Protein AF-A0A7X0DCF3-F1 (afdb_monomer_lite)

InterPro domains:
  IPR029117 Novel toxin 17 [PF15524] (76-162)

Sequence (162 aa):
MWMAINAGFAAYDGYKAFKKGGWKAAAIAVGVGLVGGAAFKGAKIAYRVYKARRAQRFSGKLNLQFFASVSKKSVLKGAMLPTKGKIRYVPPRNWTPSQPLPRKGGGHIDRFGNIWTKGPSRTKGEPFEWDVQLSKRGKQMLGHLSRDGSHLNVSLKGRITH

Foldseek 3Di:
DPVVVVVVVLVVVLVVQCVVPNPVSSVVSVLVVPPDPVSVVVVVVVVVVVVVVVVVVVVVVVVVVVQVPQDPVNLCVVVLFAPADPAGAAAAPPDDSSDHFDADPQFGQGNQGWGWHWADDPDPPARTWTWTFADPSRLVVCLVVDPNSGTFTATSNGDTDD

Radius of gyration: 32.17 Å; chains: 1; bounding box: 81×26×75 Å

pLDDT: mean 78.61, std 19.77, range [41.53, 98.31]

Organism: NCBI:txid576944

Structure (mmCIF, N/CA/C/O backbone):
data_AF-A0A7X0DCF3-F1
#
_entry.id   AF-A0A7X0DCF3-F1
#
loop_
_atom_site.group_PDB
_atom_site.id
_atom_site.type_symbol
_atom_site.label_atom_id
_atom_site.label_alt_id
_atom_site.label_comp_id
_atom_site.label_asym_id
_atom_site.label_entity_id
_atom_site.label_seq_id
_atom_site.pdbx_PDB_ins_code
_atom_site.Cartn_x
_atom_site.Cartn_y
_atom_site.Cartn_z
_atom_site.occupancy
_atom_site.B_iso_or_equiv
_atom_site.auth_seq_id
_atom_site.auth_comp_id
_atom_site.auth_asym_id
_atom_site.auth_atom_id
_atom_site.pdbx_PDB_model_num
ATOM 1 N N . MET A 1 1 ? 62.656 4.060 -55.613 1.00 45.00 1 MET A N 1
ATOM 2 C CA . MET A 1 1 ? 61.710 2.964 -55.920 1.00 45.00 1 MET A CA 1
ATOM 3 C C . MET A 1 1 ? 61.846 1.871 -54.850 1.00 45.00 1 MET A C 1
ATOM 5 O O . MET A 1 1 ? 62.584 0.924 -55.050 1.00 45.00 1 MET A O 1
ATOM 9 N N . TRP A 1 2 ? 61.221 2.045 -53.676 1.00 41.53 2 TRP A N 1
ATOM 10 C CA . TRP A 1 2 ? 61.193 1.039 -52.581 1.00 41.53 2 TRP A CA 1
ATOM 11 C C . TRP A 1 2 ? 59.923 1.174 -51.713 1.00 41.53 2 TRP A C 1
ATOM 13 O O . TRP A 1 2 ? 59.368 0.189 -51.246 1.00 41.53 2 TRP A O 1
ATOM 23 N N . MET A 1 3 ? 59.366 2.385 -51.592 1.00 44.88 3 MET A N 1
ATOM 24 C CA . MET A 1 3 ? 58.139 2.648 -50.816 1.00 44.88 3 MET A CA 1
ATOM 25 C C . MET A 1 3 ? 56.828 2.223 -51.508 1.00 44.88 3 MET A C 1
ATOM 27 O O . MET A 1 3 ? 55.823 2.014 -50.836 1.00 44.88 3 MET A O 1
ATOM 31 N N . ALA A 1 4 ? 56.819 2.066 -52.836 1.00 48.28 4 ALA A N 1
ATOM 32 C CA . ALA A 1 4 ? 55.604 1.730 -53.589 1.00 48.28 4 ALA A CA 1
ATOM 33 C C . ALA A 1 4 ? 55.245 0.231 -53.543 1.00 48.28 4 ALA A C 1
ATOM 35 O O . ALA A 1 4 ? 54.087 -0.132 -53.722 1.00 48.28 4 ALA A O 1
ATOM 36 N N . ILE A 1 5 ? 56.220 -0.639 -53.261 1.00 46.16 5 ILE A N 1
ATOM 37 C CA . ILE A 1 5 ? 56.034 -2.097 -53.299 1.00 46.16 5 ILE A CA 1
ATOM 38 C C . ILE A 1 5 ? 55.412 -2.614 -51.985 1.00 46.16 5 ILE A C 1
ATOM 40 O O . ILE A 1 5 ? 54.558 -3.496 -52.018 1.00 46.16 5 ILE A O 1
ATOM 44 N N . ASN A 1 6 ? 55.724 -2.000 -50.835 1.00 44.94 6 ASN A N 1
ATOM 45 C CA . ASN A 1 6 ? 55.169 -2.414 -49.534 1.00 44.94 6 ASN A CA 1
ATOM 46 C C . ASN A 1 6 ? 53.735 -1.918 -49.269 1.00 44.94 6 ASN A C 1
ATOM 48 O O . ASN A 1 6 ? 52.985 -2.567 -48.541 1.00 44.94 6 ASN A O 1
ATOM 52 N N . ALA A 1 7 ? 53.316 -0.804 -49.877 1.00 47.62 7 ALA A N 1
ATOM 53 C CA . ALA A 1 7 ? 51.958 -0.281 -49.703 1.00 47.62 7 ALA A CA 1
ATOM 54 C C . ALA A 1 7 ? 50.896 -1.119 -50.446 1.00 47.62 7 ALA A C 1
ATOM 56 O O . ALA A 1 7 ? 49.762 -1.243 -49.979 1.00 47.62 7 ALA A O 1
ATOM 57 N N . GLY A 1 8 ? 51.269 -1.737 -51.574 1.00 41.66 8 GLY A N 1
ATOM 58 C CA . GLY A 1 8 ? 50.361 -2.551 -52.388 1.00 41.66 8 GLY A CA 1
ATOM 59 C C . GLY A 1 8 ? 49.918 -3.851 -51.708 1.00 41.66 8 GLY A C 1
ATOM 60 O O . GLY A 1 8 ? 48.747 -4.220 -51.789 1.00 41.66 8 GLY A O 1
ATOM 61 N N . PHE A 1 9 ? 50.816 -4.516 -50.973 1.00 47.62 9 PHE A N 1
ATOM 62 C CA . PHE A 1 9 ? 50.502 -5.768 -50.272 1.00 47.62 9 PHE A CA 1
ATOM 63 C C . PHE A 1 9 ? 49.563 -5.563 -49.073 1.00 47.62 9 PHE A C 1
ATOM 65 O O . PHE A 1 9 ? 48.609 -6.321 -48.904 1.00 47.62 9 PHE A O 1
ATOM 72 N N . ALA A 1 10 ? 49.753 -4.492 -48.295 1.00 52.44 10 ALA A N 1
ATOM 73 C CA . ALA A 1 10 ? 48.909 -4.194 -47.135 1.00 52.44 10 ALA A CA 1
ATOM 74 C C . ALA A 1 10 ? 47.455 -3.853 -47.524 1.00 52.44 10 ALA A C 1
ATOM 76 O O . ALA A 1 10 ? 46.509 -4.243 -46.835 1.00 52.44 10 ALA A O 1
ATOM 77 N N . ALA A 1 11 ? 47.262 -3.167 -48.655 1.00 54.00 11 ALA A N 1
ATOM 78 C CA . ALA A 1 11 ? 45.932 -2.881 -49.190 1.00 54.00 11 ALA A CA 1
ATOM 79 C C . ALA A 1 11 ? 45.231 -4.151 -49.714 1.00 54.00 11 ALA A C 1
ATOM 81 O O . ALA A 1 11 ? 44.024 -4.327 -49.516 1.00 54.00 11 ALA A O 1
ATOM 82 N N . TYR A 1 12 ? 45.983 -5.062 -50.340 1.00 54.09 12 TYR A N 1
ATOM 83 C CA . TYR A 1 12 ? 45.447 -6.299 -50.909 1.00 54.09 12 TYR A CA 1
ATOM 84 C C . TYR A 1 12 ? 45.038 -7.326 -49.837 1.00 54.09 12 TYR A C 1
ATOM 86 O O . TYR A 1 12 ? 43.961 -7.926 -49.934 1.00 54.09 12 TYR A O 1
ATOM 94 N N . ASP A 1 13 ? 45.825 -7.467 -48.767 1.00 54.69 13 ASP A N 1
ATOM 95 C CA . ASP A 1 13 ? 45.473 -8.341 -47.640 1.00 54.69 13 ASP A CA 1
ATOM 96 C C . ASP A 1 13 ? 44.265 -7.814 -46.849 1.00 54.69 13 ASP A C 1
ATOM 98 O O . ASP A 1 13 ? 43.390 -8.594 -46.452 1.00 54.69 13 ASP A O 1
ATOM 102 N N . GLY A 1 14 ? 44.129 -6.489 -46.719 1.00 53.62 14 GLY A N 1
ATOM 103 C CA . GLY A 1 14 ? 42.925 -5.862 -46.164 1.00 53.62 14 GLY A CA 1
ATOM 104 C C . GLY A 1 14 ? 41.659 -6.177 -46.976 1.00 53.62 14 GLY A C 1
ATOM 105 O O . GLY A 1 14 ? 40.606 -6.478 -46.405 1.00 53.62 14 GLY A O 1
ATOM 106 N N . TYR A 1 15 ? 41.764 -6.187 -48.309 1.00 54.88 15 TYR A N 1
ATOM 107 C CA . TYR A 1 15 ? 40.654 -6.508 -49.211 1.00 54.88 15 TYR A CA 1
ATOM 108 C C . TYR A 1 15 ? 40.238 -7.990 -49.151 1.00 54.88 15 TYR A C 1
ATOM 110 O O . TYR A 1 15 ? 39.043 -8.303 -49.101 1.00 54.88 15 TYR A O 1
ATOM 118 N N . LYS A 1 16 ? 41.197 -8.926 -49.082 1.00 58.66 16 LYS A N 1
ATOM 119 C CA . LYS A 1 16 ? 40.889 -10.358 -48.892 1.00 58.66 16 LYS A CA 1
ATOM 120 C C . LYS A 1 16 ? 40.238 -10.641 -47.535 1.00 58.66 16 LYS A C 1
ATOM 122 O O . LYS A 1 16 ? 39.296 -11.435 -47.472 1.00 58.66 16 LYS A O 1
ATOM 127 N N . ALA A 1 17 ? 40.689 -9.984 -46.465 1.00 55.59 17 ALA A N 1
ATOM 128 C CA . ALA A 1 17 ? 40.093 -10.120 -45.134 1.00 55.59 17 ALA A CA 1
ATOM 129 C C . ALA A 1 17 ? 38.653 -9.569 -45.077 1.00 55.59 17 ALA A C 1
ATOM 131 O O . ALA A 1 17 ? 37.780 -10.176 -44.449 1.00 55.59 17 ALA A O 1
ATOM 132 N N . PHE A 1 18 ? 38.372 -8.474 -45.797 1.00 51.62 18 PHE A N 1
ATOM 133 C CA . PHE A 1 18 ? 37.027 -7.905 -45.936 1.00 51.62 18 PHE A CA 1
ATOM 134 C C . PHE A 1 18 ? 36.032 -8.893 -46.564 1.00 51.62 18 PHE A C 1
ATOM 136 O O . PHE A 1 18 ? 34.934 -9.068 -46.031 1.00 51.62 18 PHE A O 1
ATOM 143 N N . LYS A 1 19 ? 36.424 -9.595 -47.639 1.00 54.94 19 LYS A N 1
ATOM 144 C CA . LYS A 1 19 ? 35.551 -10.582 -48.301 1.00 54.94 19 LYS A CA 1
ATOM 145 C C . LYS A 1 19 ? 35.249 -11.824 -47.452 1.00 54.94 19 LYS A C 1
ATOM 147 O O . LYS A 1 19 ? 34.208 -12.434 -47.660 1.00 54.94 19 LYS A O 1
ATOM 152 N N . LYS A 1 20 ? 36.125 -12.206 -46.512 1.00 56.12 20 LYS A N 1
ATOM 153 C CA . LYS A 1 20 ? 35.940 -13.400 -45.659 1.00 56.12 20 LYS A CA 1
ATOM 154 C C . LYS A 1 20 ? 35.260 -13.125 -44.309 1.00 56.12 20 LYS A C 1
ATOM 156 O O . LYS A 1 20 ? 34.605 -14.024 -43.796 1.00 56.12 20 LYS A O 1
ATOM 161 N N . GLY A 1 21 ? 35.411 -11.931 -43.722 1.00 56.38 21 GLY A N 1
ATOM 162 C CA . GLY A 1 21 ? 34.957 -11.634 -42.347 1.00 56.38 21 GLY A CA 1
ATOM 163 C C . GLY A 1 21 ? 34.009 -10.437 -42.190 1.00 56.38 21 GLY A C 1
ATOM 164 O O . GLY A 1 21 ? 33.618 -10.107 -41.067 1.00 56.38 21 GLY A O 1
ATOM 165 N N . GLY A 1 22 ? 33.645 -9.768 -43.288 1.00 57.06 22 GLY A N 1
ATOM 166 C CA . GLY A 1 22 ? 32.799 -8.575 -43.275 1.00 57.06 22 GLY A CA 1
ATOM 167 C C . GLY A 1 22 ? 33.485 -7.330 -42.693 1.00 57.06 22 GLY A C 1
ATOM 168 O O . GLY A 1 22 ? 34.630 -7.356 -42.235 1.00 57.06 22 GLY A O 1
ATOM 169 N N . TRP A 1 23 ? 32.765 -6.203 -42.695 1.00 52.81 23 TRP A N 1
ATOM 170 C CA . TRP A 1 23 ? 33.301 -4.856 -42.423 1.00 52.81 23 TRP A CA 1
ATOM 171 C C . TRP A 1 23 ? 34.031 -4.684 -41.075 1.00 52.81 23 TRP A C 1
ATOM 173 O O . TRP A 1 23 ? 34.870 -3.797 -40.937 1.00 52.81 23 TRP A O 1
ATOM 183 N N . LYS A 1 24 ? 33.764 -5.546 -40.084 1.00 53.56 24 LYS A N 1
ATOM 184 C CA . LYS A 1 24 ? 34.427 -5.512 -38.769 1.00 53.56 24 LYS A CA 1
ATOM 185 C C . LYS A 1 24 ? 35.834 -6.116 -38.782 1.00 53.56 24 LYS A C 1
ATOM 187 O O . LYS A 1 24 ? 36.686 -5.631 -38.047 1.00 53.56 24 LYS A O 1
ATOM 192 N N . ALA A 1 25 ? 36.092 -7.131 -39.611 1.00 54.69 25 ALA A N 1
ATOM 193 C CA . ALA A 1 25 ? 37.417 -7.744 -39.734 1.00 54.69 25 ALA A CA 1
ATOM 194 C C . ALA A 1 25 ? 38.389 -6.830 -40.498 1.00 54.69 25 ALA A C 1
ATOM 196 O O . ALA A 1 25 ? 39.540 -6.670 -40.099 1.00 54.69 25 ALA A O 1
ATOM 197 N N . ALA A 1 26 ? 37.889 -6.146 -41.532 1.00 53.12 26 ALA A N 1
ATOM 198 C CA . ALA A 1 26 ? 38.657 -5.166 -42.299 1.00 53.12 26 ALA A CA 1
ATOM 199 C C . ALA A 1 26 ? 39.098 -3.962 -41.447 1.00 53.12 26 ALA A C 1
ATOM 201 O O . ALA A 1 26 ? 40.241 -3.525 -41.539 1.00 53.12 26 ALA A O 1
ATOM 202 N N . ALA A 1 27 ? 38.229 -3.472 -40.554 1.00 57.41 27 ALA A N 1
ATOM 203 C CA . ALA A 1 27 ? 38.564 -2.374 -39.647 1.00 57.41 27 ALA A CA 1
ATOM 204 C C . ALA A 1 27 ? 39.671 -2.742 -38.637 1.00 57.41 27 ALA A C 1
ATOM 206 O O . ALA A 1 27 ? 40.480 -1.893 -38.270 1.00 57.41 27 ALA A O 1
ATOM 207 N N . ILE A 1 28 ? 39.729 -4.006 -38.203 1.00 53.44 28 ILE A N 1
ATOM 208 C CA . ILE A 1 28 ? 40.768 -4.497 -37.287 1.00 53.44 28 ILE A CA 1
ATOM 209 C C . ILE A 1 28 ? 42.096 -4.677 -38.034 1.00 53.44 28 ILE A C 1
ATOM 211 O O . ILE A 1 28 ? 43.123 -4.240 -37.529 1.00 53.44 28 ILE A O 1
ATOM 215 N N . ALA A 1 29 ? 42.086 -5.234 -39.250 1.00 50.03 29 ALA A N 1
ATOM 216 C CA . ALA A 1 29 ? 43.299 -5.427 -40.051 1.00 50.03 29 ALA A CA 1
ATOM 217 C C . ALA A 1 29 ? 43.979 -4.097 -40.436 1.00 50.03 29 ALA A C 1
ATOM 219 O O . ALA A 1 29 ? 45.191 -3.959 -40.284 1.00 50.03 29 ALA A O 1
ATOM 220 N N . VAL A 1 30 ? 43.203 -3.080 -40.835 1.00 54.38 30 VAL A N 1
ATOM 221 C CA . VAL A 1 30 ? 43.728 -1.724 -41.097 1.00 54.38 30 VAL A CA 1
ATOM 222 C C . VAL A 1 30 ? 44.230 -1.061 -39.806 1.00 54.38 30 VAL A C 1
ATOM 224 O O . VAL A 1 30 ? 45.255 -0.383 -39.813 1.00 54.38 30 VAL A O 1
ATOM 227 N N . GLY A 1 31 ? 43.555 -1.299 -38.676 1.00 51.59 31 GLY A N 1
ATOM 228 C CA . GLY A 1 31 ? 43.988 -0.811 -37.364 1.00 51.59 31 GLY A CA 1
ATOM 229 C C . GLY A 1 31 ? 45.279 -1.455 -36.841 1.00 51.59 31 GLY A C 1
ATOM 230 O O . GLY A 1 31 ? 46.015 -0.806 -36.105 1.00 51.59 31 GLY A O 1
ATOM 231 N N . VAL A 1 32 ? 45.575 -2.701 -37.227 1.00 49.06 32 VAL A N 1
ATOM 232 C CA . VAL A 1 32 ? 46.812 -3.415 -36.855 1.00 49.06 32 VAL A CA 1
ATOM 233 C C . VAL A 1 32 ? 48.001 -2.988 -37.730 1.00 49.06 32 VAL A C 1
ATOM 235 O O . VAL A 1 32 ? 49.125 -2.985 -37.242 1.00 49.06 32 VAL A O 1
ATOM 238 N N . GLY A 1 33 ? 47.776 -2.551 -38.976 1.00 49.56 33 GLY A N 1
ATOM 239 C CA . GLY A 1 33 ? 48.832 -2.032 -39.863 1.00 49.56 33 GLY A CA 1
ATOM 240 C C . GLY A 1 33 ? 49.323 -0.612 -39.537 1.00 49.56 33 GLY A C 1
ATOM 241 O O . GLY A 1 33 ? 50.400 -0.216 -39.975 1.00 49.56 33 GLY A O 1
ATOM 242 N N . LEU A 1 34 ? 48.573 0.154 -38.739 1.00 50.41 34 LEU A N 1
ATOM 243 C CA . LEU A 1 34 ? 48.953 1.485 -38.251 1.00 50.41 34 LEU A CA 1
ATOM 244 C C . LEU A 1 34 ? 49.393 1.403 -36.782 1.00 50.41 34 LEU A C 1
ATOM 246 O O . LEU A 1 34 ? 48.711 1.895 -35.880 1.00 50.41 34 LEU A O 1
ATOM 250 N N . VAL A 1 35 ? 50.546 0.784 -36.516 1.00 52.53 35 VAL A N 1
ATOM 251 C CA . VAL A 1 35 ? 51.138 0.764 -35.165 1.00 52.53 35 VAL A CA 1
ATOM 252 C C . VAL A 1 35 ? 51.816 2.107 -34.877 1.00 52.53 35 VAL A C 1
ATOM 254 O O . VAL A 1 35 ? 53.033 2.235 -34.833 1.00 52.53 35 VAL A O 1
ATOM 257 N N . GLY A 1 36 ? 50.998 3.140 -34.683 1.00 45.25 36 GLY A N 1
ATOM 258 C CA . GLY A 1 36 ? 51.384 4.404 -34.063 1.00 45.25 36 GLY A CA 1
ATOM 259 C C . GLY A 1 36 ? 50.615 4.577 -32.755 1.00 45.25 36 GLY A C 1
ATOM 260 O O . GLY A 1 36 ? 49.389 4.458 -32.732 1.00 45.25 36 GLY A O 1
ATOM 261 N N . GLY A 1 37 ? 51.308 4.871 -31.649 1.00 48.06 37 GLY A N 1
ATOM 262 C CA . GLY A 1 37 ? 50.740 4.870 -30.288 1.00 48.06 37 GLY A CA 1
ATOM 263 C C . GLY A 1 37 ? 49.497 5.753 -30.069 1.00 48.06 37 GLY A C 1
ATOM 264 O O . GLY A 1 37 ? 48.730 5.514 -29.134 1.00 48.06 37 GLY A O 1
ATOM 265 N N . ALA A 1 38 ? 49.248 6.737 -30.938 1.00 52.19 38 ALA A N 1
ATOM 266 C CA . ALA A 1 38 ? 48.042 7.563 -30.919 1.00 52.19 38 ALA A CA 1
ATOM 267 C C . ALA A 1 38 ? 46.794 6.830 -31.458 1.00 52.19 38 ALA A C 1
ATOM 269 O O . ALA A 1 38 ? 45.716 6.942 -30.869 1.00 52.19 38 ALA A O 1
ATOM 270 N N . ALA A 1 39 ? 46.934 6.020 -32.515 1.00 56.97 39 ALA A N 1
ATOM 271 C CA . ALA A 1 39 ? 45.824 5.287 -33.131 1.00 56.97 39 ALA A CA 1
ATOM 272 C C . ALA A 1 39 ? 45.273 4.195 -32.196 1.00 56.97 39 ALA A C 1
ATOM 274 O O . ALA A 1 39 ? 44.060 4.073 -32.011 1.00 56.97 39 ALA A O 1
ATOM 275 N N . PHE A 1 40 ? 46.161 3.472 -31.503 1.00 55.47 40 PHE A N 1
ATOM 276 C CA . PHE A 1 40 ? 45.779 2.461 -30.509 1.00 55.47 40 PHE A CA 1
ATOM 277 C C . PHE A 1 40 ? 45.045 3.067 -29.297 1.00 55.47 40 PHE A C 1
ATOM 279 O O . PHE A 1 40 ? 44.041 2.520 -28.826 1.00 55.47 40 PHE A O 1
ATOM 286 N N . LYS A 1 41 ? 45.490 4.239 -28.812 1.00 58.12 41 LYS A N 1
ATOM 287 C CA . LYS A 1 41 ? 44.796 4.979 -27.740 1.00 58.12 41 LYS A CA 1
ATOM 288 C C . LYS A 1 41 ? 43.402 5.428 -28.189 1.00 58.12 41 LYS A C 1
ATOM 290 O O . LYS A 1 41 ? 42.438 5.223 -27.448 1.00 58.12 41 LYS A O 1
ATOM 295 N N . GLY A 1 42 ? 43.280 5.954 -29.410 1.00 59.00 42 GLY A N 1
ATOM 296 C CA . GLY A 1 42 ? 41.999 6.349 -30.003 1.00 59.00 42 GLY A CA 1
ATOM 297 C C . GLY A 1 42 ? 41.009 5.185 -30.110 1.00 59.00 42 GLY A C 1
ATOM 298 O O . GLY A 1 42 ? 39.867 5.297 -29.660 1.00 59.00 42 GLY A O 1
ATOM 299 N N . ALA A 1 43 ? 41.463 4.026 -30.596 1.00 65.56 43 ALA A N 1
ATOM 300 C CA . ALA A 1 43 ? 40.639 2.822 -30.709 1.00 65.56 43 ALA A CA 1
ATOM 301 C C . ALA A 1 43 ? 40.144 2.312 -29.342 1.00 65.56 43 ALA A C 1
ATOM 303 O O . ALA A 1 43 ? 38.968 1.969 -29.188 1.00 65.56 43 ALA A O 1
ATOM 304 N N . LYS A 1 44 ? 41.004 2.319 -28.313 1.00 62.31 44 LYS A N 1
ATOM 305 C CA . LYS A 1 44 ? 40.626 1.905 -26.951 1.00 62.31 44 LYS A CA 1
ATOM 306 C C . LYS A 1 44 ? 39.571 2.834 -26.345 1.00 62.31 44 LYS A C 1
ATOM 308 O O . LYS A 1 44 ? 38.638 2.357 -25.696 1.00 62.31 44 LYS A O 1
ATOM 313 N N . ILE A 1 45 ? 39.687 4.143 -26.572 1.00 66.56 45 ILE A N 1
ATOM 314 C CA . ILE A 1 45 ? 38.698 5.132 -26.120 1.00 66.56 45 ILE A CA 1
ATOM 315 C C . ILE A 1 45 ? 37.370 4.920 -26.853 1.00 66.56 45 ILE A C 1
ATOM 317 O O . ILE A 1 45 ? 36.334 4.777 -26.202 1.00 66.56 45 ILE A O 1
ATOM 321 N N . ALA A 1 46 ? 37.397 4.800 -28.182 1.00 70.25 46 ALA A N 1
ATOM 322 C CA . ALA A 1 46 ? 36.202 4.561 -28.988 1.00 70.25 46 ALA A CA 1
ATOM 323 C C . ALA A 1 46 ? 35.478 3.268 -28.578 1.00 70.25 46 ALA A C 1
ATOM 325 O O . ALA A 1 46 ? 34.255 3.259 -28.425 1.00 70.25 46 ALA A O 1
ATOM 326 N N . TYR A 1 47 ? 36.220 2.192 -28.305 1.00 73.12 47 TYR A N 1
ATOM 327 C CA . TYR A 1 47 ? 35.653 0.929 -27.835 1.00 73.12 47 TYR A CA 1
ATOM 328 C C . TYR A 1 47 ? 35.013 1.045 -26.444 1.00 73.12 47 TYR A C 1
ATOM 330 O O . TYR A 1 47 ? 33.916 0.523 -26.223 1.00 73.12 47 TYR A O 1
ATOM 338 N N . ARG A 1 48 ? 35.643 1.770 -25.506 1.00 72.75 48 ARG A N 1
ATOM 339 C CA . ARG A 1 48 ? 35.060 2.039 -24.177 1.00 72.75 48 ARG A CA 1
ATOM 340 C C . ARG A 1 48 ? 33.778 2.863 -24.288 1.00 72.75 48 ARG A C 1
ATOM 342 O O . ARG A 1 48 ? 32.789 2.511 -23.651 1.00 72.75 48 ARG A O 1
ATOM 349 N N . VAL A 1 49 ? 33.764 3.890 -25.139 1.00 77.44 49 VAL A N 1
ATOM 350 C CA . VAL A 1 49 ? 32.573 4.709 -25.416 1.00 77.44 49 VAL A CA 1
ATOM 351 C C . VAL A 1 49 ? 31.468 3.875 -26.067 1.00 77.44 49 VAL A C 1
ATOM 353 O O . VAL A 1 49 ? 30.313 3.966 -25.660 1.00 77.44 49 VAL A O 1
ATOM 356 N N . TYR A 1 50 ? 31.799 3.013 -27.029 1.00 75.81 50 TYR A N 1
ATOM 357 C CA . TYR A 1 50 ? 30.843 2.092 -27.646 1.00 75.81 50 TYR A CA 1
ATOM 358 C C . TYR A 1 50 ? 30.233 1.127 -26.620 1.00 75.81 50 TYR A C 1
ATOM 360 O O . TYR A 1 50 ? 29.009 0.999 -26.547 1.00 75.81 50 TYR A O 1
ATOM 368 N N . LYS A 1 51 ? 31.065 0.483 -25.789 1.00 76.75 51 LYS A N 1
ATOM 369 C CA . LYS A 1 51 ? 30.602 -0.438 -24.742 1.00 76.75 51 LYS A CA 1
ATOM 370 C C . LYS A 1 51 ? 29.723 0.290 -23.716 1.00 76.75 51 LYS A C 1
ATOM 372 O O . LYS A 1 51 ? 28.664 -0.226 -23.367 1.00 76.75 51 LYS A O 1
ATOM 377 N N . ALA A 1 52 ? 30.105 1.502 -23.308 1.00 73.75 52 ALA A N 1
ATOM 378 C CA . ALA A 1 52 ? 29.319 2.340 -22.402 1.00 73.75 52 ALA A CA 1
ATOM 379 C C . ALA A 1 52 ? 27.965 2.749 -23.010 1.00 73.75 52 ALA A C 1
ATOM 381 O O . ALA A 1 52 ? 26.929 2.561 -22.378 1.00 73.75 52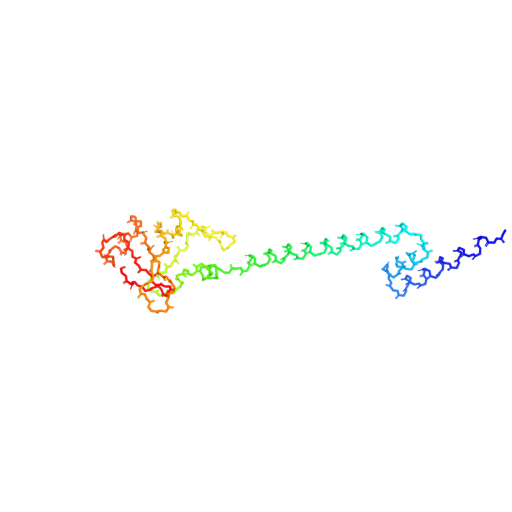 ALA A O 1
ATOM 382 N N . ARG A 1 53 ? 27.936 3.216 -24.265 1.00 72.50 53 ARG A N 1
ATOM 383 C CA . ARG A 1 53 ? 26.689 3.579 -24.968 1.00 72.50 53 ARG A CA 1
ATOM 384 C C . ARG A 1 53 ? 25.769 2.378 -25.184 1.00 72.50 53 ARG A C 1
ATOM 386 O O . ARG A 1 53 ? 24.552 2.504 -25.059 1.00 72.50 53 ARG A O 1
ATOM 393 N N . ARG A 1 54 ? 26.326 1.199 -25.483 1.00 73.25 54 ARG A N 1
ATOM 394 C CA . ARG A 1 54 ? 25.559 -0.051 -25.595 1.00 73.25 54 ARG A CA 1
ATOM 395 C C . ARG A 1 54 ? 24.953 -0.456 -24.249 1.00 73.25 54 ARG A C 1
ATOM 397 O O . ARG A 1 54 ? 23.783 -0.824 -24.218 1.00 73.25 54 ARG A O 1
ATOM 404 N N . ALA A 1 55 ? 25.714 -0.345 -23.160 1.00 66.19 55 ALA A N 1
ATOM 405 C CA . ALA A 1 55 ? 25.213 -0.594 -21.811 1.00 66.19 55 ALA A CA 1
ATOM 406 C C . ALA A 1 55 ? 24.096 0.393 -21.431 1.00 66.19 55 ALA A C 1
ATOM 408 O O . ALA A 1 55 ? 23.034 -0.040 -21.005 1.00 66.19 55 ALA A O 1
ATOM 409 N N . GLN A 1 56 ? 24.268 1.694 -21.689 1.00 61.75 56 GLN A N 1
ATOM 410 C CA . GLN A 1 56 ? 23.238 2.712 -21.430 1.00 61.75 56 GLN A CA 1
ATOM 411 C C . GLN A 1 56 ? 21.936 2.455 -22.205 1.00 61.75 56 GLN A C 1
ATOM 413 O O . GLN A 1 56 ? 20.850 2.541 -21.632 1.00 61.75 56 GLN A O 1
ATOM 418 N N . ARG A 1 57 ? 22.024 2.080 -23.490 1.00 61.41 57 ARG A N 1
ATOM 419 C CA . ARG A 1 57 ? 20.848 1.709 -24.299 1.00 61.41 57 ARG A CA 1
ATOM 420 C C . ARG A 1 57 ? 20.136 0.466 -23.764 1.00 61.41 57 ARG A C 1
ATOM 422 O O . ARG A 1 57 ? 18.912 0.395 -23.830 1.00 61.41 57 ARG A O 1
ATOM 429 N N . PHE A 1 58 ? 20.883 -0.495 -23.224 1.00 59.22 58 PHE A N 1
ATOM 430 C CA . PHE A 1 58 ? 20.316 -1.689 -22.602 1.00 59.22 58 PHE A CA 1
ATOM 431 C C . PHE A 1 58 ? 19.664 -1.369 -21.247 1.00 59.22 58 PHE A C 1
ATOM 433 O O . PHE A 1 58 ? 18.541 -1.801 -21.011 1.00 59.22 58 PHE A O 1
ATOM 440 N N . SER A 1 59 ? 20.286 -0.526 -20.414 1.00 58.38 59 SER A N 1
ATOM 441 C CA . SER A 1 59 ? 19.720 -0.058 -19.139 1.00 58.38 59 SER A CA 1
ATOM 442 C C . SER A 1 59 ? 18.438 0.759 -19.317 1.00 58.38 59 SER A C 1
ATOM 444 O O . SER A 1 59 ? 17.490 0.579 -18.557 1.00 58.38 59 SER A O 1
ATOM 446 N N . GLY A 1 60 ? 18.365 1.618 -20.339 1.00 59.50 60 GLY A N 1
ATOM 447 C CA . GLY A 1 60 ? 17.140 2.361 -20.659 1.00 59.50 60 GLY A CA 1
ATOM 448 C C . GLY A 1 60 ? 15.987 1.443 -21.079 1.00 59.50 60 GLY A C 1
ATOM 449 O O . GLY A 1 60 ? 14.848 1.642 -20.660 1.00 59.50 60 GLY A O 1
ATOM 450 N N . LYS A 1 61 ? 16.290 0.386 -21.845 1.00 55.53 61 LYS A N 1
ATOM 451 C CA . LYS A 1 61 ? 15.298 -0.601 -22.296 1.00 55.53 61 LYS A CA 1
ATOM 452 C C . LYS A 1 61 ? 14.867 -1.551 -21.170 1.00 55.53 61 LYS A C 1
ATOM 454 O O . LYS A 1 61 ? 13.688 -1.875 -21.087 1.00 55.53 61 LYS A O 1
ATOM 459 N N . LEU A 1 62 ? 15.790 -1.940 -20.287 1.00 57.06 62 LEU A N 1
ATOM 460 C CA . LEU A 1 62 ? 15.504 -2.704 -19.068 1.00 57.06 62 LEU A CA 1
ATOM 461 C C . LEU A 1 62 ? 14.585 -1.927 -18.129 1.00 57.06 62 LEU A C 1
ATOM 463 O O . LEU A 1 62 ? 13.552 -2.460 -17.752 1.00 57.06 62 LEU A O 1
ATOM 467 N N . ASN A 1 63 ? 14.900 -0.667 -17.811 1.00 56.62 63 ASN A N 1
ATOM 468 C CA . ASN A 1 63 ? 14.058 0.152 -16.935 1.00 56.62 63 ASN A CA 1
ATOM 469 C C . ASN A 1 63 ? 12.644 0.327 -17.504 1.00 56.62 63 ASN A C 1
ATOM 471 O O . ASN A 1 63 ? 11.670 0.103 -16.792 1.00 56.62 63 ASN A O 1
ATOM 475 N N . LEU A 1 64 ? 12.507 0.654 -18.792 1.00 54.09 64 LEU A N 1
ATOM 476 C CA . LEU A 1 64 ? 11.188 0.866 -19.392 1.00 54.09 64 LEU A CA 1
ATOM 477 C C . LEU A 1 64 ? 10.338 -0.418 -19.418 1.00 54.09 64 LEU A C 1
ATOM 479 O O . LEU A 1 64 ? 9.155 -0.357 -19.108 1.00 54.09 64 LEU A O 1
ATOM 483 N N . GLN A 1 65 ? 10.931 -1.581 -19.716 1.00 55.00 65 GLN A N 1
ATOM 484 C CA . GLN A 1 65 ? 10.236 -2.881 -19.696 1.00 55.00 65 GLN A CA 1
ATOM 485 C C . GLN A 1 65 ? 9.907 -3.351 -18.269 1.00 55.00 65 GLN A C 1
ATOM 487 O O . GLN A 1 65 ? 8.843 -3.924 -18.022 1.00 55.00 65 GLN A O 1
ATOM 492 N N . PHE A 1 66 ? 10.795 -3.078 -17.309 1.00 55.62 66 PHE A N 1
ATOM 493 C CA . PHE A 1 66 ? 10.586 -3.410 -15.902 1.00 55.62 66 PHE A CA 1
ATOM 494 C C . PHE A 1 66 ? 9.423 -2.595 -15.326 1.00 55.62 66 PHE A C 1
ATOM 496 O O . PHE A 1 66 ? 8.509 -3.178 -14.758 1.00 55.62 66 PHE A O 1
ATOM 503 N N . PHE A 1 67 ? 9.383 -1.275 -15.560 1.00 54.06 67 PHE A N 1
ATOM 504 C CA . PHE A 1 67 ? 8.281 -0.410 -15.113 1.00 54.06 67 PHE A CA 1
ATOM 505 C C . PHE A 1 67 ? 6.979 -0.608 -15.906 1.00 54.06 67 PHE A C 1
ATOM 507 O O . PHE A 1 67 ? 5.903 -0.516 -15.317 1.00 54.06 67 PHE A O 1
ATOM 514 N N . ALA A 1 68 ? 7.048 -0.947 -17.199 1.00 57.97 68 ALA A N 1
ATOM 515 C CA . ALA A 1 68 ? 5.867 -1.264 -18.011 1.00 57.97 68 ALA A CA 1
ATOM 516 C C . ALA A 1 68 ? 5.164 -2.572 -17.591 1.00 57.97 68 ALA A C 1
ATOM 518 O O . ALA A 1 68 ? 3.989 -2.753 -17.901 1.00 57.97 68 ALA A O 1
ATOM 519 N N . SER A 1 69 ? 5.848 -3.464 -16.862 1.00 63.44 69 SER A N 1
ATOM 520 C CA . SER A 1 69 ? 5.313 -4.766 -16.428 1.00 63.44 69 SER A CA 1
ATOM 521 C C . SER A 1 69 ? 5.021 -4.878 -14.925 1.00 63.44 69 SER A C 1
ATOM 523 O O . SER A 1 69 ? 4.515 -5.912 -14.475 1.00 63.44 69 SER A O 1
ATOM 525 N N . VAL A 1 70 ? 5.263 -3.833 -14.117 1.00 78.81 70 VAL A N 1
ATOM 526 C CA . VAL A 1 70 ? 4.933 -3.896 -12.683 1.00 78.81 70 VAL A CA 1
ATOM 527 C C . VAL A 1 70 ? 3.419 -3.871 -12.493 1.00 78.81 70 VAL A C 1
ATOM 529 O O . VAL A 1 70 ? 2.743 -2.874 -12.731 1.00 78.81 70 VAL A O 1
ATOM 532 N N . SER A 1 71 ? 2.856 -4.973 -12.000 1.00 89.75 71 SER A N 1
ATOM 533 C CA . SER A 1 71 ? 1.437 -5.009 -11.638 1.00 89.75 71 SER A CA 1
ATOM 534 C C . SER A 1 71 ? 1.147 -4.136 -10.407 1.00 89.75 71 SER A C 1
ATOM 536 O O . SER A 1 71 ? 1.958 -4.062 -9.480 1.00 89.75 71 SER A O 1
ATOM 538 N N . LYS A 1 72 ? -0.067 -3.563 -10.318 1.00 92.56 72 LYS A N 1
ATOM 539 C CA . LYS A 1 72 ? -0.546 -2.832 -9.119 1.00 92.56 72 LYS A CA 1
ATOM 540 C C . LYS A 1 72 ? -0.292 -3.632 -7.838 1.00 92.56 72 LYS A C 1
ATOM 542 O O . LYS A 1 72 ? 0.221 -3.111 -6.857 1.00 92.56 72 LYS A O 1
ATOM 547 N N . LYS A 1 73 ? -0.594 -4.931 -7.874 1.00 93.12 73 LYS A N 1
ATOM 548 C CA . LYS A 1 73 ? -0.419 -5.848 -6.743 1.00 93.12 73 LYS A CA 1
ATOM 549 C C . LYS A 1 73 ? 1.040 -5.976 -6.304 1.00 93.12 73 LYS A C 1
ATOM 551 O O . LYS A 1 73 ? 1.278 -6.096 -5.107 1.00 93.12 73 LYS A O 1
ATOM 556 N N . SER A 1 74 ? 1.990 -5.960 -7.240 1.00 93.12 74 SER A N 1
ATOM 557 C CA . SER A 1 74 ? 3.420 -6.019 -6.923 1.00 93.12 74 SER A CA 1
ATOM 558 C C . SER A 1 74 ? 3.866 -4.781 -6.150 1.00 93.12 74 SER A C 1
ATOM 560 O O . SER A 1 74 ? 4.469 -4.919 -5.090 1.00 93.12 74 SER A O 1
ATOM 562 N N . VAL A 1 75 ? 3.476 -3.582 -6.604 1.00 94.69 75 VAL A N 1
ATOM 563 C CA . VAL A 1 75 ? 3.803 -2.328 -5.899 1.00 94.69 75 VAL A CA 1
ATOM 564 C C . VAL A 1 75 ? 3.224 -2.321 -4.485 1.00 94.69 75 VAL A C 1
ATOM 566 O O . VAL A 1 75 ? 3.932 -2.026 -3.527 1.00 94.69 75 VAL A O 1
ATOM 569 N N . LEU A 1 76 ? 1.953 -2.707 -4.337 1.00 96.56 76 LEU A N 1
ATOM 570 C CA . LEU A 1 76 ? 1.298 -2.754 -3.028 1.00 96.56 76 LEU A CA 1
ATOM 571 C C . LEU A 1 76 ? 1.974 -3.754 -2.081 1.00 96.56 76 LEU A C 1
ATOM 573 O O . LEU A 1 76 ? 2.197 -3.436 -0.918 1.00 96.56 76 LEU A O 1
ATOM 577 N N . LYS A 1 77 ? 2.353 -4.937 -2.581 1.00 95.38 77 LYS A N 1
ATOM 578 C CA . LYS A 1 77 ? 3.116 -5.919 -1.798 1.00 95.38 77 LYS A CA 1
ATOM 579 C C . LYS A 1 77 ? 4.499 -5.403 -1.407 1.00 95.38 77 LYS A C 1
ATOM 581 O O . LYS A 1 77 ? 4.904 -5.623 -0.272 1.00 95.38 77 LYS A O 1
ATOM 586 N N . GLY A 1 78 ? 5.194 -4.710 -2.311 1.00 94.31 78 GLY A N 1
ATOM 587 C CA . GLY A 1 78 ? 6.489 -4.086 -2.028 1.00 94.31 78 GLY A CA 1
ATOM 588 C C . GLY A 1 78 ? 6.401 -3.025 -0.929 1.00 94.31 78 GLY A C 1
ATOM 589 O O . GLY A 1 78 ? 7.296 -2.920 -0.100 1.00 94.31 78 GLY A O 1
ATOM 590 N N . ALA A 1 79 ? 5.279 -2.304 -0.858 1.00 95.25 79 ALA A N 1
ATOM 591 C CA . ALA A 1 79 ? 4.974 -1.375 0.229 1.00 95.25 79 ALA A CA 1
ATOM 592 C C . ALA A 1 79 ? 4.401 -2.054 1.490 1.00 95.25 79 ALA A C 1
ATOM 594 O O . ALA A 1 79 ? 4.060 -1.360 2.443 1.00 95.25 79 ALA A O 1
ATOM 595 N N . MET A 1 80 ? 4.279 -3.388 1.511 1.00 96.44 80 MET A N 1
ATOM 596 C CA . MET A 1 80 ? 3.661 -4.169 2.593 1.00 96.44 80 MET A CA 1
ATOM 597 C C . MET A 1 80 ? 2.201 -3.770 2.887 1.00 96.44 80 MET A C 1
ATOM 599 O O . MET A 1 80 ? 1.702 -3.946 3.997 1.00 96.44 80 MET A O 1
ATOM 603 N N . LEU A 1 81 ? 1.494 -3.245 1.884 1.00 97.62 81 LEU A N 1
ATOM 604 C CA . LEU A 1 81 ? 0.078 -2.901 1.981 1.00 97.62 81 LEU A CA 1
ATOM 605 C C . LEU A 1 81 ? -0.792 -4.159 1.792 1.00 97.62 81 LEU A C 1
ATOM 607 O O . LEU A 1 81 ? -0.540 -4.957 0.876 1.00 97.62 81 LEU A O 1
ATOM 611 N N . PRO A 1 82 ? -1.848 -4.354 2.603 1.00 97.19 82 PRO A N 1
ATOM 612 C CA . PRO A 1 82 ? -2.680 -5.546 2.522 1.00 97.19 82 PRO A CA 1
ATOM 613 C C . PRO A 1 82 ? -3.478 -5.569 1.214 1.00 97.19 82 PRO A C 1
ATOM 615 O O . PRO A 1 82 ? -4.323 -4.717 0.942 1.00 97.19 82 PRO A O 1
ATOM 618 N N . THR A 1 83 ? -3.223 -6.593 0.397 1.00 96.31 83 THR A N 1
ATOM 619 C CA . THR A 1 83 ? -3.929 -6.844 -0.879 1.00 96.31 83 THR A CA 1
ATOM 620 C C . THR A 1 83 ? -4.962 -7.972 -0.785 1.00 96.31 83 THR A C 1
ATOM 622 O O . THR A 1 83 ? -5.634 -8.288 -1.769 1.00 96.31 83 THR A O 1
ATOM 625 N N . LYS A 1 84 ? -5.092 -8.582 0.397 1.00 92.81 84 LYS A N 1
ATOM 626 C CA . LYS A 1 84 ? -6.013 -9.670 0.757 1.00 92.81 84 LYS A CA 1
ATOM 627 C C . LYS A 1 84 ? -6.631 -9.366 2.130 1.00 92.81 84 LYS A C 1
ATOM 629 O O . LYS A 1 84 ? -6.197 -8.427 2.786 1.00 92.81 84 LYS A O 1
ATOM 634 N N . GLY A 1 85 ? -7.605 -10.169 2.551 1.00 92.38 85 GLY A N 1
ATOM 635 C CA . GLY A 1 85 ? -8.288 -9.994 3.835 1.00 92.38 85 GLY A CA 1
ATOM 636 C C . GLY A 1 85 ? -9.532 -9.113 3.736 1.00 92.38 85 GLY A C 1
ATOM 637 O O . GLY A 1 85 ? -9.946 -8.734 2.636 1.00 92.38 85 GLY A O 1
ATOM 638 N N . LYS A 1 86 ? -10.134 -8.827 4.897 1.00 93.12 86 LYS A N 1
ATOM 639 C CA . LYS A 1 86 ? -11.378 -8.049 5.003 1.00 93.12 86 LYS A CA 1
ATOM 640 C C . LYS A 1 86 ? -11.126 -6.565 4.731 1.00 93.12 86 LYS A C 1
ATOM 642 O O . LYS A 1 86 ? -11.887 -5.949 3.992 1.00 93.12 86 LYS A O 1
ATOM 647 N N . ILE A 1 87 ? -10.028 -6.022 5.258 1.00 96.06 87 ILE A N 1
ATOM 648 C CA . ILE A 1 87 ? -9.606 -4.637 5.030 1.00 96.06 87 ILE A CA 1
ATOM 649 C C . ILE A 1 87 ? -8.382 -4.635 4.117 1.00 96.06 87 ILE A C 1
ATOM 651 O O . ILE A 1 87 ? -7.351 -5.220 4.435 1.00 96.06 87 ILE A O 1
ATOM 655 N N . ARG A 1 88 ? -8.500 -3.998 2.951 1.00 96.81 88 ARG A N 1
ATOM 656 C CA . ARG A 1 88 ? -7.437 -3.929 1.940 1.00 96.81 88 ARG A CA 1
ATOM 657 C C . ARG A 1 88 ? -7.121 -2.485 1.610 1.00 96.81 88 ARG A C 1
ATOM 659 O O . ARG A 1 88 ? -8.029 -1.658 1.549 1.00 96.81 88 ARG A O 1
ATOM 666 N N . TYR A 1 89 ? -5.865 -2.221 1.279 1.00 97.62 89 TYR A N 1
ATOM 667 C CA . TYR A 1 89 ? -5.509 -0.959 0.655 1.00 97.62 89 TYR A CA 1
ATOM 668 C C . TYR A 1 89 ? -6.044 -0.929 -0.780 1.00 97.62 89 TYR A C 1
ATOM 670 O O . TYR A 1 89 ? -5.801 -1.841 -1.580 1.00 97.62 89 TYR A O 1
ATOM 678 N N . VAL A 1 90 ? -6.763 0.139 -1.114 1.00 96.88 90 VAL A N 1
ATOM 679 C CA . VAL A 1 90 ? -7.292 0.370 -2.458 1.00 96.88 90 VAL A CA 1
ATOM 680 C C . VAL A 1 90 ? -6.642 1.639 -3.002 1.00 96.88 90 VAL A C 1
ATOM 682 O O . VAL A 1 90 ? -6.950 2.714 -2.495 1.00 96.88 90 VAL A O 1
ATOM 685 N N . PRO A 1 91 ? -5.765 1.564 -4.018 1.00 96.81 91 PRO A N 1
ATOM 686 C CA . PRO A 1 91 ? -5.120 2.759 -4.550 1.00 96.81 91 PRO A CA 1
ATOM 687 C C . PRO A 1 91 ? -6.144 3.702 -5.207 1.00 96.81 91 PRO A C 1
ATOM 689 O O . PRO A 1 91 ? -7.169 3.223 -5.717 1.00 96.81 91 PRO A O 1
ATOM 692 N N . PRO A 1 92 ? -5.874 5.022 -5.253 1.00 96.56 92 PRO A N 1
ATOM 693 C CA . PRO A 1 92 ? -6.701 5.977 -5.987 1.00 96.56 92 PRO A CA 1
ATOM 694 C C . PRO A 1 92 ? -6.951 5.548 -7.438 1.00 96.56 92 PRO A C 1
ATOM 696 O O . PRO A 1 92 ? -6.112 4.904 -8.068 1.00 96.56 92 PRO A O 1
ATOM 699 N N . ARG A 1 93 ? -8.127 5.890 -7.983 1.00 95.31 93 ARG A N 1
ATOM 700 C CA . ARG A 1 93 ? -8.571 5.395 -9.303 1.00 95.31 93 ARG A CA 1
ATOM 701 C C . ARG A 1 93 ? -7.611 5.768 -10.440 1.00 95.31 93 ARG A C 1
ATOM 703 O O . ARG A 1 93 ? -7.447 4.976 -11.361 1.00 95.31 93 ARG A O 1
ATOM 710 N N . ASN A 1 94 ? -7.001 6.945 -10.353 1.00 93.06 94 ASN A N 1
ATOM 711 C CA . ASN A 1 94 ? -6.075 7.507 -11.335 1.00 93.06 94 ASN A CA 1
ATOM 712 C C . ASN A 1 94 ? -4.605 7.122 -11.095 1.00 93.06 94 ASN A C 1
ATOM 714 O O . ASN A 1 94 ? -3.745 7.538 -11.863 1.00 93.06 94 ASN A O 1
ATOM 718 N N . TRP A 1 95 ? -4.300 6.338 -10.055 1.00 95.19 95 TRP A N 1
ATOM 719 C CA . TRP A 1 95 ? -2.937 5.884 -9.800 1.00 95.19 95 TRP A CA 1
ATOM 720 C C . TRP A 1 95 ? -2.553 4.697 -10.696 1.00 95.19 95 TRP A C 1
ATOM 722 O O . TRP A 1 95 ? -3.319 3.736 -10.880 1.00 95.19 95 TRP A O 1
ATOM 732 N N . THR A 1 96 ? -1.322 4.742 -11.204 1.00 92.38 96 THR A N 1
ATOM 733 C CA . THR A 1 96 ? -0.712 3.689 -12.027 1.00 92.38 96 THR A CA 1
ATOM 734 C C . THR A 1 96 ? 0.565 3.135 -11.374 1.00 92.38 96 THR A C 1
ATOM 736 O O . THR A 1 96 ? 1.255 3.877 -10.682 1.00 92.38 96 THR A O 1
ATOM 739 N N . PRO A 1 97 ? 0.920 1.848 -11.580 1.00 91.56 97 PRO A N 1
ATOM 740 C CA . PRO A 1 97 ? 2.106 1.227 -10.966 1.00 91.56 97 PRO A CA 1
ATOM 741 C C . PRO A 1 97 ? 3.450 1.887 -11.281 1.00 91.56 97 PRO A C 1
ATOM 743 O O . PRO A 1 97 ? 4.409 1.684 -10.542 1.00 91.56 97 PRO A O 1
ATOM 746 N N . SER A 1 98 ? 3.526 2.642 -12.376 1.00 87.06 98 SER A N 1
ATOM 747 C CA . SER A 1 98 ? 4.713 3.401 -12.775 1.00 87.06 98 SER A CA 1
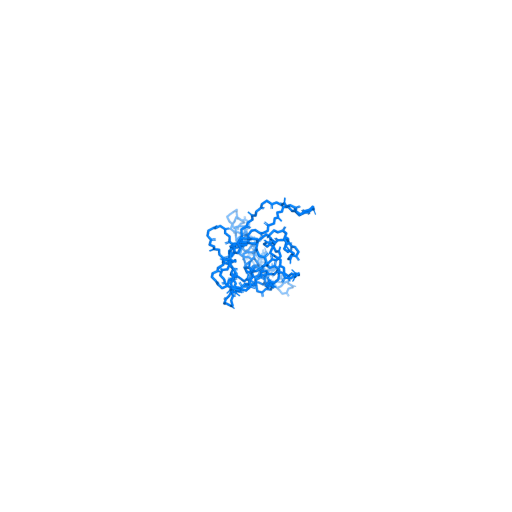ATOM 748 C C . SER A 1 98 ? 4.920 4.669 -11.941 1.00 87.06 98 SER A C 1
ATOM 750 O O . SER A 1 98 ? 5.974 5.291 -12.029 1.00 87.06 98 SER A O 1
ATOM 752 N N . GLN A 1 99 ? 3.932 5.057 -11.131 1.00 90.38 99 GLN A N 1
ATOM 753 C CA . GLN A 1 99 ? 3.986 6.219 -10.254 1.00 90.38 99 GLN A CA 1
ATOM 754 C C . GLN A 1 99 ? 4.233 5.792 -8.801 1.00 90.38 99 GLN A C 1
ATOM 756 O O . GLN A 1 99 ? 3.724 4.752 -8.363 1.00 90.38 99 GLN A O 1
ATOM 761 N N . PRO A 1 100 ? 4.936 6.613 -8.000 1.00 92.00 100 PRO A N 1
ATOM 762 C CA . PRO A 1 100 ? 5.028 6.379 -6.564 1.00 92.00 100 PRO A CA 1
ATOM 763 C C . PRO A 1 100 ? 3.630 6.354 -5.929 1.00 92.00 100 PRO A C 1
ATOM 765 O O . PRO A 1 100 ? 2.711 7.041 -6.381 1.00 92.00 100 PRO A O 1
ATOM 768 N N . LEU A 1 101 ? 3.458 5.552 -4.873 1.00 94.50 101 LEU A N 1
ATOM 769 C CA . LEU A 1 101 ? 2.191 5.513 -4.142 1.00 94.50 101 LEU A CA 1
ATOM 770 C C . LEU A 1 101 ? 1.894 6.893 -3.535 1.00 94.50 101 LEU A C 1
ATOM 772 O O . LEU A 1 101 ? 2.791 7.461 -2.910 1.00 94.50 101 LEU A O 1
ATOM 776 N N . PRO A 1 102 ? 0.661 7.416 -3.652 1.00 95.19 102 PRO A N 1
ATOM 777 C CA . PRO A 1 102 ? 0.291 8.709 -3.083 1.00 95.19 102 PRO A CA 1
ATOM 778 C C . PRO A 1 102 ? 0.483 8.739 -1.565 1.00 95.19 102 PRO A C 1
ATOM 780 O O . PRO A 1 102 ? 0.122 7.782 -0.872 1.00 95.19 102 PRO A O 1
ATOM 783 N N . ARG A 1 103 ? 1.040 9.837 -1.039 1.00 95.88 103 ARG A N 1
ATOM 784 C CA . ARG A 1 103 ? 1.335 10.004 0.394 1.00 95.88 103 ARG A CA 1
ATOM 785 C C . ARG A 1 103 ? 0.825 11.331 0.941 1.00 95.88 103 ARG A C 1
ATOM 787 O O . ARG A 1 103 ? 0.811 12.327 0.226 1.00 95.88 103 ARG A O 1
ATOM 794 N N . LYS A 1 104 ? 0.456 11.341 2.224 1.00 95.06 104 LYS A N 1
ATOM 795 C CA . LYS A 1 104 ? 0.120 12.538 3.014 1.00 95.06 104 LYS A CA 1
ATOM 796 C C . LYS A 1 104 ? 0.471 12.285 4.475 1.00 95.06 104 LYS A C 1
ATOM 798 O O . LYS A 1 104 ? 0.170 11.212 4.986 1.00 95.06 104 LYS A O 1
ATOM 803 N N . GLY A 1 105 ? 1.124 13.249 5.128 1.00 88.94 105 GLY A N 1
ATOM 804 C CA . GLY A 1 105 ? 1.488 13.143 6.549 1.00 88.94 105 GLY A CA 1
ATOM 805 C C . GLY A 1 105 ? 2.318 11.896 6.882 1.00 88.94 105 GLY A C 1
ATOM 806 O O . GLY A 1 105 ? 2.094 11.262 7.901 1.00 88.94 105 GLY A O 1
ATOM 807 N N . GLY A 1 106 ? 3.208 11.472 5.977 1.00 88.81 106 GLY A N 1
ATOM 808 C CA . GLY A 1 106 ? 4.029 10.268 6.153 1.00 88.81 106 GLY A CA 1
ATOM 809 C C . GLY A 1 106 ? 3.341 8.938 5.810 1.00 88.81 106 GLY A C 1
ATOM 810 O O . GLY A 1 106 ? 4.046 7.964 5.538 1.00 88.81 106 GLY A O 1
ATOM 811 N N . GLY A 1 107 ? 2.009 8.887 5.714 1.00 95.88 107 GLY A N 1
ATOM 812 C CA . GLY A 1 107 ? 1.248 7.684 5.355 1.00 95.88 107 GLY A CA 1
ATOM 813 C C . GLY A 1 107 ? 0.854 7.592 3.878 1.00 95.88 107 GLY A C 1
ATOM 814 O O . GLY A 1 107 ? 0.974 8.566 3.131 1.00 95.88 107 GLY A O 1
ATOM 815 N N . HIS A 1 108 ? 0.379 6.420 3.448 1.00 97.94 108 HIS A N 1
ATOM 816 C CA . HIS A 1 108 ? -0.175 6.201 2.107 1.00 97.94 108 HIS A CA 1
ATOM 817 C C . HIS A 1 108 ? -1.659 6.561 2.058 1.00 97.94 108 HIS A C 1
ATOM 819 O O . HIS A 1 108 ? -2.426 6.137 2.916 1.00 97.94 108 HIS A O 1
ATOM 825 N N . ILE A 1 109 ? -2.078 7.299 1.032 1.00 97.75 109 ILE A N 1
ATOM 826 C CA . ILE A 1 109 ? -3.483 7.690 0.867 1.00 97.75 109 ILE A CA 1
ATOM 827 C C . ILE A 1 109 ? -4.198 6.635 0.035 1.00 97.75 109 ILE A C 1
ATOM 829 O O . ILE A 1 109 ? -3.744 6.316 -1.066 1.00 97.75 109 ILE A O 1
ATOM 833 N N . ASP A 1 110 ? -5.310 6.103 0.528 1.00 97.69 110 ASP A N 1
ATOM 834 C CA . ASP A 1 110 ? -6.158 5.205 -0.251 1.00 97.69 110 ASP A CA 1
ATOM 835 C C . ASP A 1 110 ? -7.221 5.957 -1.072 1.00 97.69 110 ASP A C 1
ATOM 837 O O . ASP A 1 110 ? -7.393 7.174 -1.002 1.00 97.69 110 ASP A O 1
ATOM 841 N N . ARG A 1 111 ? -7.971 5.214 -1.882 1.00 97.44 111 ARG A N 1
ATOM 842 C CA . ARG A 1 111 ? -9.039 5.728 -2.745 1.00 97.44 111 ARG A CA 1
ATOM 843 C C . ARG A 1 111 ? -10.150 6.464 -1.995 1.00 97.44 111 ARG A C 1
ATOM 845 O O . ARG A 1 111 ? -10.867 7.250 -2.612 1.00 97.44 111 ARG A O 1
ATOM 852 N N . PHE A 1 112 ? -10.346 6.162 -0.720 1.00 97.25 112 PHE A N 1
ATOM 853 C CA . PHE A 1 112 ? -11.388 6.757 0.107 1.00 97.25 112 PHE A CA 1
ATOM 854 C C . PHE A 1 112 ? -10.874 7.974 0.878 1.00 97.25 112 PHE A C 1
ATOM 856 O O . PHE A 1 112 ? -11.679 8.682 1.474 1.00 97.25 112 PHE A O 1
ATOM 863 N N . GLY A 1 113 ? -9.568 8.247 0.812 1.00 96.94 113 GLY A N 1
ATOM 864 C CA . GLY A 1 113 ? -8.907 9.346 1.500 1.00 96.94 113 GLY A CA 1
ATOM 865 C C . GLY A 1 113 ? -8.371 8.970 2.879 1.00 96.94 113 GLY A C 1
ATOM 866 O O . GLY A 1 113 ? -7.939 9.866 3.601 1.00 96.94 113 GLY A O 1
ATOM 867 N N . ASN A 1 114 ? -8.401 7.689 3.263 1.00 98.00 114 ASN A N 1
ATOM 868 C CA . ASN A 1 114 ? -7.803 7.253 4.525 1.00 98.00 114 ASN A CA 1
ATOM 869 C C . ASN A 1 114 ? -6.281 7.256 4.403 1.00 98.00 114 ASN A C 1
ATOM 871 O O . ASN A 1 114 ? -5.736 7.011 3.320 1.00 98.00 114 ASN A O 1
ATOM 875 N N . ILE A 1 115 ? -5.606 7.513 5.517 1.00 98.19 115 ILE A N 1
ATOM 876 C CA . ILE A 1 115 ? -4.149 7.601 5.571 1.00 98.19 115 ILE A CA 1
ATOM 877 C C . ILE A 1 115 ? -3.624 6.390 6.331 1.00 98.19 115 ILE A C 1
ATOM 879 O O . ILE A 1 115 ? -3.975 6.171 7.482 1.00 98.19 115 ILE A O 1
ATOM 883 N N . TRP A 1 116 ? -2.784 5.610 5.665 1.00 98.31 116 TRP A N 1
ATOM 884 C CA . TRP A 1 116 ? -2.182 4.394 6.190 1.00 98.31 116 TRP A CA 1
ATOM 885 C C . TRP A 1 116 ? -0.771 4.711 6.686 1.00 98.31 116 TRP A C 1
ATOM 887 O O . TRP A 1 116 ? 0.141 4.907 5.875 1.00 98.31 116 TRP A O 1
ATOM 897 N N . THR A 1 117 ? -0.585 4.776 8.000 1.00 97.62 117 THR A N 1
ATOM 898 C CA . THR A 1 117 ? 0.710 4.991 8.663 1.00 97.62 117 THR A CA 1
ATOM 899 C C . THR A 1 117 ? 1.201 3.711 9.324 1.00 97.62 117 THR A C 1
ATOM 901 O O . THR A 1 117 ? 0.412 2.862 9.727 1.00 97.62 117 THR A O 1
ATOM 904 N N . LYS A 1 118 ? 2.521 3.528 9.415 1.00 96.38 118 LYS A N 1
ATOM 905 C CA . LYS A 1 118 ? 3.076 2.385 10.148 1.00 96.38 118 LYS A CA 1
ATOM 906 C C . LYS A 1 118 ? 2.931 2.644 11.646 1.00 96.38 118 LYS A C 1
ATOM 908 O O . LYS A 1 118 ? 3.473 3.633 12.131 1.00 96.38 118 LYS A O 1
ATOM 913 N N . GLY A 1 119 ? 2.220 1.767 12.339 1.00 94.31 119 GLY A N 1
ATOM 914 C CA . GLY A 1 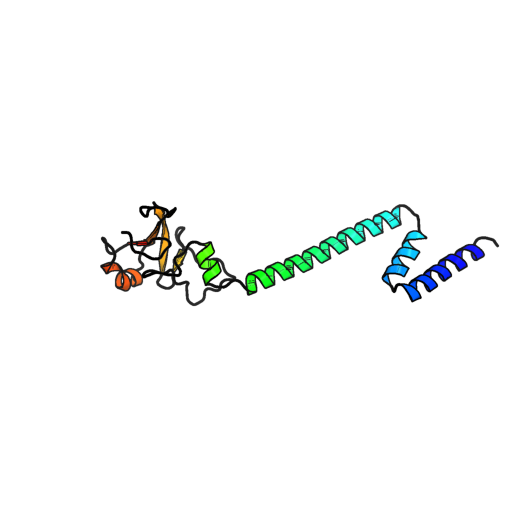119 ? 2.089 1.756 13.791 1.00 94.31 119 GLY A CA 1
ATOM 915 C C . GLY A 1 119 ? 2.925 0.647 14.441 1.00 94.31 119 GLY A C 1
ATOM 916 O O . GLY A 1 119 ? 3.613 -0.109 13.750 1.00 94.31 119 GLY A O 1
ATOM 917 N N . PRO A 1 120 ? 2.881 0.519 15.775 1.00 93.31 120 PRO A N 1
ATOM 918 C CA . PRO A 1 120 ? 3.479 -0.617 16.469 1.00 93.31 120 PRO A CA 1
ATOM 919 C C . PRO A 1 120 ? 2.774 -1.927 16.088 1.00 93.31 120 PRO A C 1
ATOM 921 O O . PRO A 1 120 ? 1.592 -1.933 15.749 1.00 93.31 120 PRO A O 1
ATOM 924 N N . SER A 1 121 ? 3.485 -3.053 16.166 1.00 93.06 121 SER A N 1
ATOM 925 C CA . SER A 1 121 ? 2.867 -4.370 15.980 1.00 93.06 121 SER A CA 1
ATOM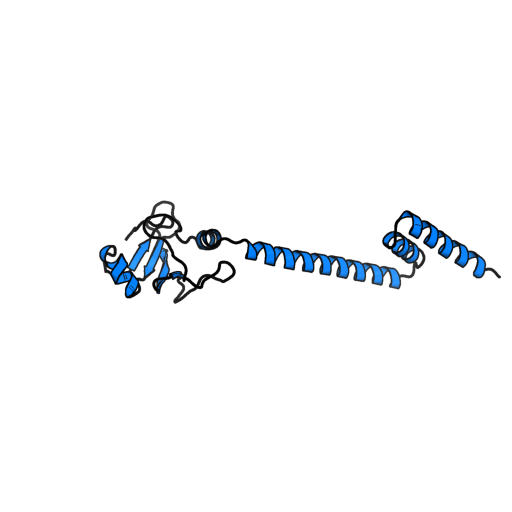 926 C C . SER A 1 121 ? 2.303 -4.907 17.290 1.00 93.06 121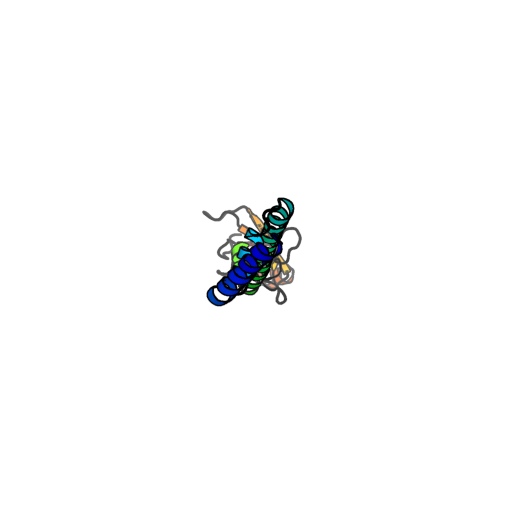 SER A C 1
ATOM 928 O O . SER A 1 121 ? 3.005 -4.922 18.301 1.00 93.06 121 SER A O 1
ATOM 930 N N . ARG A 1 122 ? 1.067 -5.410 17.265 1.00 89.12 122 ARG A N 1
ATOM 931 C CA . ARG A 1 122 ? 0.487 -6.255 18.325 1.00 89.12 122 ARG A CA 1
ATOM 932 C C . ARG A 1 122 ? 0.251 -7.688 17.833 1.00 89.12 122 ARG A C 1
ATOM 934 O O . ARG A 1 122 ? 0.020 -8.599 18.625 1.00 89.12 122 ARG A O 1
ATOM 941 N N . THR A 1 123 ? 0.354 -7.904 16.524 1.00 91.00 123 THR A N 1
ATOM 942 C CA . THR A 1 123 ? 0.168 -9.188 15.856 1.00 91.00 123 THR A CA 1
ATOM 943 C C . THR A 1 123 ? 1.463 -9.998 15.863 1.00 91.00 123 THR A C 1
ATOM 945 O O . THR A 1 123 ? 2.475 -9.615 15.274 1.00 91.00 123 THR A O 1
ATOM 948 N N . LYS A 1 124 ? 1.422 -11.179 16.493 1.00 91.62 124 LYS A N 1
ATOM 949 C CA . LYS A 1 124 ? 2.569 -12.094 16.574 1.00 91.62 124 LYS A CA 1
ATOM 950 C C . LYS A 1 124 ? 3.109 -12.435 15.178 1.00 91.62 124 LYS A C 1
ATOM 952 O O . LYS A 1 124 ? 2.389 -12.976 14.339 1.00 91.62 124 LYS A O 1
ATOM 957 N N . GLY A 1 125 ? 4.395 -12.162 14.965 1.00 92.44 125 GLY A N 1
ATOM 958 C CA . GLY A 1 125 ? 5.101 -12.467 13.717 1.00 92.44 125 GLY A CA 1
ATOM 959 C C . GLY A 1 125 ? 4.906 -11.446 12.592 1.00 92.44 125 GLY A C 1
ATOM 960 O O . GLY A 1 125 ? 5.399 -11.678 11.490 1.00 92.44 125 GLY A O 1
ATOM 961 N N . GLU A 1 126 ? 4.219 -10.326 12.835 1.00 94.12 126 GLU A N 1
ATOM 962 C CA . GLU A 1 126 ? 4.184 -9.194 11.906 1.00 94.12 126 GLU A CA 1
ATOM 963 C C . GLU A 1 126 ? 5.084 -8.060 12.435 1.00 94.12 126 GLU A C 1
ATOM 965 O O . GLU A 1 126 ? 5.062 -7.776 13.632 1.00 94.12 126 GLU A O 1
ATOM 970 N N . PRO A 1 127 ? 5.897 -7.409 11.582 1.00 95.81 127 PRO A N 1
ATOM 971 C CA . PRO A 1 127 ? 6.833 -6.369 12.019 1.00 95.81 127 PRO A CA 1
ATOM 972 C C . PRO A 1 127 ? 6.152 -5.061 12.440 1.00 95.81 127 PRO A C 1
ATOM 974 O O . PRO A 1 127 ? 6.737 -4.282 13.183 1.00 95.81 127 PRO A O 1
ATOM 977 N N . PHE A 1 128 ? 4.943 -4.796 11.944 1.00 97.12 128 PHE A N 1
ATOM 978 C CA . PHE A 1 128 ? 4.136 -3.622 12.269 1.00 97.12 128 PHE A CA 1
ATOM 979 C C . PHE A 1 128 ? 2.673 -3.875 11.888 1.00 97.12 128 PHE A C 1
ATOM 981 O O . PHE A 1 128 ? 2.378 -4.798 11.123 1.00 97.12 128 PHE A O 1
ATOM 988 N N . GLU A 1 129 ? 1.782 -3.011 12.364 1.00 97.06 129 GLU A N 1
ATOM 989 C CA . GLU A 1 129 ? 0.399 -2.903 11.894 1.00 97.06 129 GLU A CA 1
ATOM 990 C C . GLU A 1 129 ? 0.195 -1.555 11.207 1.00 97.06 129 GLU A C 1
ATOM 992 O O . GLU A 1 129 ? 0.873 -0.570 11.507 1.00 97.06 129 GLU A O 1
ATOM 997 N N . TRP A 1 130 ? -0.718 -1.504 10.248 1.00 97.69 130 TRP A N 1
ATOM 998 C CA . TRP A 1 130 ? -1.135 -0.244 9.659 1.00 97.69 130 TRP A CA 1
ATOM 999 C C . TRP A 1 130 ? -2.101 0.455 10.599 1.00 97.69 130 TRP A C 1
ATOM 1001 O O . TRP A 1 130 ? -3.191 -0.052 10.822 1.00 97.69 130 TRP A O 1
ATOM 1011 N N . ASP A 1 131 ? -1.720 1.622 11.092 1.00 97.00 131 ASP A N 1
ATOM 1012 C CA . ASP A 1 131 ? -2.640 2.565 11.710 1.00 97.00 131 ASP A CA 1
ATOM 1013 C C . ASP A 1 131 ? -3.327 3.352 10.584 1.00 97.00 131 ASP A C 1
ATOM 1015 O O . ASP A 1 131 ? -2.698 4.129 9.858 1.00 97.00 131 ASP A O 1
ATOM 1019 N N . VAL A 1 132 ? -4.603 3.056 10.357 1.00 97.69 132 VAL A N 1
ATOM 1020 C CA . VAL A 1 132 ? -5.411 3.621 9.279 1.00 97.69 132 VAL A CA 1
ATOM 1021 C C . VAL A 1 132 ? -6.277 4.737 9.838 1.00 97.69 132 VAL A C 1
ATOM 1023 O O . VAL A 1 132 ? -7.359 4.506 10.375 1.00 97.69 132 VAL A O 1
ATOM 1026 N N . GLN A 1 133 ? -5.826 5.967 9.631 1.00 97.75 133 GLN A N 1
ATOM 1027 C CA . GLN A 1 133 ? -6.546 7.178 10.000 1.00 97.75 133 GLN A CA 1
ATOM 1028 C C . GLN A 1 133 ? -7.719 7.390 9.035 1.00 97.75 133 GLN A C 1
ATOM 1030 O O . GLN A 1 133 ? -7.526 7.606 7.828 1.00 97.75 133 GLN A O 1
ATOM 1035 N N . LEU A 1 134 ? -8.950 7.298 9.546 1.00 97.56 134 LEU A N 1
ATOM 1036 C CA . LEU A 1 134 ? -10.157 7.319 8.726 1.00 97.56 134 LEU A CA 1
ATOM 1037 C C . LEU A 1 134 ? -10.525 8.743 8.301 1.00 97.56 134 LEU A C 1
ATOM 1039 O O . LEU A 1 134 ? -10.730 9.652 9.109 1.00 97.56 134 LEU A O 1
ATOM 1043 N N . SER A 1 135 ? -10.710 8.916 6.996 1.00 97.31 135 SER A N 1
ATOM 1044 C CA . SER A 1 135 ? -11.336 10.110 6.420 1.00 97.31 135 SER A CA 1
ATOM 1045 C C . SER A 1 135 ? -12.823 10.198 6.784 1.00 97.31 135 SER A C 1
ATOM 1047 O O . SER A 1 135 ? -13.415 9.213 7.213 1.00 97.31 135 SER A O 1
ATOM 1049 N N . LYS A 1 136 ? -13.493 11.329 6.508 1.00 97.69 136 LYS A N 1
ATOM 1050 C CA . LYS A 1 136 ? -14.959 11.453 6.679 1.00 97.69 136 LYS A CA 1
ATOM 1051 C C . LYS A 1 136 ? -15.726 10.292 6.023 1.00 97.69 136 LYS A C 1
ATOM 1053 O O . LYS A 1 136 ? -16.635 9.733 6.627 1.00 97.69 136 LYS A O 1
ATOM 1058 N N . ARG A 1 137 ? -15.317 9.894 4.813 1.00 97.00 137 ARG A N 1
ATOM 1059 C CA . ARG A 1 137 ? -15.893 8.749 4.092 1.00 97.00 137 ARG A CA 1
ATOM 1060 C C . ARG A 1 137 ? -15.508 7.414 4.732 1.00 97.00 137 ARG A C 1
ATOM 1062 O O . ARG A 1 137 ? -16.349 6.531 4.853 1.00 97.00 137 ARG A O 1
ATOM 1069 N N . GLY A 1 138 ? -14.255 7.275 5.159 1.00 97.00 138 GLY A N 1
ATOM 1070 C CA . GLY A 1 138 ? -13.773 6.108 5.895 1.00 97.00 138 GLY A CA 1
ATOM 1071 C C . GLY A 1 138 ? -14.564 5.858 7.174 1.00 97.00 138 GLY A C 1
ATOM 1072 O O . GLY A 1 138 ? -14.982 4.732 7.401 1.00 97.00 138 GLY A O 1
ATOM 1073 N N . LYS A 1 139 ? -14.858 6.905 7.954 1.00 97.56 139 LYS A N 1
ATOM 1074 C CA . LYS A 1 139 ? -15.663 6.814 9.182 1.00 97.56 139 LYS A CA 1
ATOM 1075 C C . LYS A 1 139 ? -17.088 6.338 8.907 1.00 97.56 139 LYS A C 1
ATOM 1077 O O . LYS A 1 139 ? -17.589 5.481 9.619 1.00 97.56 139 LYS A O 1
ATOM 1082 N N . GLN A 1 140 ? -17.717 6.809 7.830 1.00 97.12 140 GLN A N 1
ATOM 1083 C CA . GLN A 1 140 ? -19.046 6.327 7.427 1.00 97.12 140 GLN A CA 1
ATOM 1084 C C . GLN A 1 140 ? -19.045 4.836 7.056 1.00 97.12 140 GLN A C 1
ATOM 1086 O O . GLN A 1 140 ? -20.012 4.134 7.323 1.00 97.12 140 GLN A O 1
ATOM 1091 N N . MET A 1 141 ? -17.963 4.345 6.443 1.00 95.00 141 MET A N 1
ATOM 1092 C CA . MET A 1 141 ? -17.871 2.960 5.969 1.00 95.00 141 MET A CA 1
ATOM 1093 C C . MET A 1 141 ? -17.361 1.982 7.031 1.00 95.00 141 MET A C 1
ATOM 1095 O O . MET A 1 141 ? -17.808 0.842 7.078 1.00 95.00 141 MET A O 1
ATOM 1099 N N . LEU A 1 142 ? -16.387 2.405 7.834 1.00 95.88 142 LEU A N 1
ATOM 1100 C CA . LEU A 1 142 ? -15.583 1.549 8.709 1.00 95.88 142 LEU A CA 1
ATOM 1101 C C . LEU A 1 142 ? -15.548 2.044 10.159 1.00 95.88 142 LEU A C 1
ATOM 1103 O O . LEU A 1 142 ? -14.980 1.367 11.006 1.00 95.88 142 LEU A O 1
ATOM 1107 N N . GLY A 1 143 ? -16.143 3.198 10.470 1.00 94.50 143 GLY A N 1
ATOM 1108 C CA . GLY A 1 143 ? -16.113 3.768 11.819 1.00 94.50 143 GLY A CA 1
ATOM 1109 C C . GLY A 1 143 ? -16.756 2.858 12.864 1.00 94.50 143 GLY A C 1
ATOM 1110 O O . GLY A 1 143 ? -16.278 2.812 13.985 1.00 94.50 143 GLY A O 1
ATOM 1111 N N . HIS A 1 144 ? -17.755 2.054 12.486 1.00 95.00 144 HIS A N 1
ATOM 1112 C CA . HIS A 1 144 ? -18.367 1.053 13.371 1.00 95.00 144 HIS A CA 1
ATOM 1113 C C . HIS A 1 144 ? -17.442 -0.132 13.710 1.00 95.00 144 HIS A C 1
ATOM 1115 O O . HIS A 1 144 ? -17.748 -0.909 14.607 1.00 95.00 144 HIS A O 1
ATOM 1121 N N . LEU A 1 145 ? -16.339 -0.302 12.974 1.00 94.06 145 LEU A N 1
ATOM 1122 C CA . LEU A 1 145 ? -15.306 -1.304 13.258 1.00 94.06 145 LEU A CA 1
ATOM 1123 C C . LEU A 1 145 ? -14.198 -0.739 14.150 1.00 94.06 145 LEU A C 1
ATOM 1125 O O . LEU A 1 145 ? -13.337 -1.494 14.589 1.00 94.06 145 LEU A O 1
ATOM 1129 N N . SER A 1 146 ? -14.188 0.580 14.348 1.00 94.38 146 SER A N 1
ATOM 1130 C CA . SER A 1 146 ? -13.188 1.303 15.118 1.00 94.38 146 SER A CA 1
ATOM 1131 C C . SER A 1 146 ? -13.703 1.525 16.526 1.00 94.38 146 SER A C 1
ATOM 1133 O O . SER A 1 146 ? -14.862 1.888 16.722 1.00 94.38 146 SER A O 1
ATOM 1135 N N . ARG A 1 147 ? -12.826 1.350 17.514 1.00 91.62 147 ARG A N 1
ATOM 1136 C CA . ARG A 1 147 ? -13.179 1.582 18.915 1.00 91.62 147 ARG A CA 1
ATOM 1137 C C . ARG A 1 147 ? -13.552 3.040 19.200 1.00 91.62 147 ARG A C 1
ATOM 1139 O O . ARG A 1 147 ? -14.422 3.285 20.026 1.00 91.62 147 ARG A O 1
ATOM 1146 N N . ASP A 1 148 ? -12.890 3.991 18.543 1.00 92.81 148 ASP A N 1
ATOM 1147 C CA . ASP A 1 148 ? -13.106 5.434 18.721 1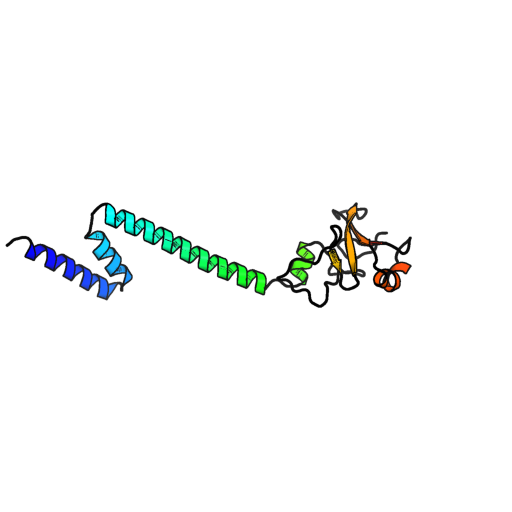.00 92.81 148 ASP A CA 1
ATOM 1148 C C . ASP A 1 148 ? -13.778 6.100 17.504 1.00 92.81 148 ASP A C 1
ATOM 1150 O O . ASP A 1 148 ? -13.992 7.313 17.472 1.00 92.81 148 ASP A O 1
ATOM 1154 N N . GLY A 1 149 ? -14.092 5.314 16.472 1.00 93.88 149 GLY A N 1
ATOM 1155 C CA . GLY A 1 149 ? -14.655 5.782 15.211 1.00 93.88 149 GLY A CA 1
ATOM 1156 C C . GLY A 1 149 ? -13.683 6.583 14.338 1.00 93.88 149 GLY A C 1
ATOM 1157 O O . GLY A 1 149 ? -14.108 7.121 13.312 1.00 93.88 149 GLY A O 1
ATOM 1158 N N . SER A 1 150 ? -12.406 6.711 14.715 1.00 95.69 150 SER A N 1
ATOM 1159 C CA . SER A 1 150 ? -11.451 7.632 14.091 1.00 95.69 150 SER A CA 1
ATOM 1160 C C . SER A 1 150 ? -10.315 6.935 13.346 1.00 95.69 150 SER A C 1
ATOM 1162 O O . SER A 1 150 ? -9.936 7.400 12.267 1.00 95.69 150 SER A O 1
ATOM 1164 N N . HIS A 1 151 ? -9.829 5.807 13.859 1.00 96.31 151 HIS A N 1
ATOM 1165 C CA . HIS A 1 151 ? -8.754 5.033 13.243 1.00 96.31 151 HIS A CA 1
ATOM 1166 C C . HIS A 1 151 ? -8.954 3.527 13.426 1.00 96.31 151 HIS A C 1
ATOM 1168 O O . HIS A 1 151 ? -9.768 3.085 14.232 1.00 96.31 151 HIS A O 1
ATOM 1174 N N . LEU A 1 152 ? -8.229 2.733 12.643 1.00 96.12 152 LEU A N 1
ATOM 1175 C CA . LEU A 1 152 ? -8.232 1.273 12.717 1.00 96.12 152 LEU A CA 1
ATOM 1176 C C . LEU A 1 152 ? -6.812 0.753 12.633 1.00 96.12 152 LEU A C 1
ATOM 1178 O O . LEU A 1 152 ? -6.089 1.144 11.717 1.00 96.12 152 LEU A O 1
ATOM 1182 N N . ASN A 1 153 ? -6.458 -0.213 13.474 1.00 96.75 153 ASN A N 1
ATOM 1183 C CA . ASN A 1 153 ? -5.241 -0.973 13.237 1.00 96.75 153 ASN A CA 1
ATOM 1184 C C . ASN A 1 153 ? -5.540 -2.170 12.339 1.00 96.75 153 ASN A C 1
ATOM 1186 O O . ASN A 1 153 ? -6.476 -2.944 12.560 1.00 96.75 153 ASN A O 1
ATOM 1190 N N . VAL A 1 154 ? -4.741 -2.308 11.287 1.00 97.06 154 VAL A N 1
ATOM 1191 C CA . VAL A 1 154 ? -4.908 -3.323 10.255 1.00 97.06 154 VAL A CA 1
ATOM 1192 C C . VAL A 1 154 ? -3.604 -4.090 10.084 1.00 97.06 154 VAL A C 1
ATOM 1194 O O . VAL A 1 154 ? -2.575 -3.540 9.697 1.00 97.06 154 VAL A O 1
ATOM 1197 N N . SER A 1 155 ? -3.652 -5.397 10.314 1.00 96.88 155 SER A N 1
ATOM 1198 C CA . SER A 1 155 ? -2.523 -6.303 10.090 1.00 96.88 155 SER A CA 1
ATOM 1199 C C . SER A 1 155 ? -2.105 -6.332 8.609 1.00 96.88 155 SER A C 1
ATOM 1201 O O . SER A 1 155 ? -2.893 -6.032 7.704 1.00 96.88 155 SER A O 1
ATOM 1203 N N . LEU A 1 156 ? -0.886 -6.790 8.318 1.00 96.50 156 LEU A N 1
ATOM 1204 C CA . LEU A 1 156 ? -0.370 -6.949 6.948 1.00 96.50 156 LEU A CA 1
ATOM 1205 C C . LEU A 1 156 ? -1.204 -7.923 6.093 1.00 96.50 156 LEU A C 1
ATOM 1207 O O . LEU A 1 156 ? -1.114 -7.933 4.861 1.00 96.50 156 LEU A O 1
ATOM 1211 N N . LYS A 1 157 ? -2.045 -8.740 6.738 1.00 95.38 157 LYS A N 1
ATOM 1212 C CA . LYS A 1 157 ? -2.990 -9.676 6.109 1.00 95.38 157 LYS A CA 1
ATOM 1213 C C . LYS A 1 157 ? -4.406 -9.105 5.960 1.00 95.38 157 LYS A C 1
ATOM 1215 O O . LYS A 1 157 ? -5.290 -9.831 5.503 1.00 95.38 157 LYS A O 1
ATOM 1220 N N . GLY A 1 158 ? -4.633 -7.845 6.332 1.00 95.62 158 GLY A N 1
ATOM 1221 C CA . GLY A 1 158 ? -5.920 -7.166 6.178 1.00 95.62 158 GLY A CA 1
ATOM 1222 C C . GLY A 1 158 ? -6.963 -7.553 7.227 1.00 95.62 158 GLY A C 1
ATOM 1223 O O . GLY A 1 158 ? -8.158 -7.629 6.922 1.00 95.62 158 GLY A O 1
ATOM 1224 N N . ARG A 1 159 ? -6.510 -7.876 8.443 1.00 95.25 159 ARG A N 1
ATOM 1225 C CA . ARG A 1 159 ? -7.359 -8.144 9.614 1.00 95.25 159 ARG A CA 1
ATOM 1226 C C . ARG A 1 159 ? -7.367 -6.915 10.512 1.00 95.25 159 ARG A C 1
ATOM 1228 O O . ARG A 1 159 ? -6.319 -6.302 10.668 1.00 95.25 159 ARG A O 1
ATOM 1235 N N . ILE A 1 160 ? -8.517 -6.589 11.088 1.00 94.44 160 ILE A N 1
ATOM 1236 C CA . ILE A 1 160 ? -8.613 -5.532 12.100 1.00 94.44 160 ILE A CA 1
ATOM 1237 C C . ILE A 1 160 ? -8.041 -6.084 13.403 1.00 94.44 160 ILE A C 1
ATOM 1239 O O . ILE A 1 160 ? -8.380 -7.205 13.788 1.00 94.44 160 ILE A O 1
ATOM 1243 N N . THR A 1 161 ? -7.148 -5.326 14.024 1.00 93.25 161 THR A N 1
ATOM 1244 C CA . THR A 1 161 ? -6.443 -5.695 15.258 1.00 93.25 161 THR A CA 1
ATOM 1245 C C . THR A 1 161 ? -6.794 -4.765 16.418 1.00 93.25 161 THR A C 1
ATOM 1247 O O . THR A 1 161 ? -6.679 -5.180 17.572 1.00 93.25 161 THR A O 1
ATOM 1250 N N . HIS A 1 162 ? -7.244 -3.538 16.129 1.00 87.44 162 HIS A N 1
ATOM 1251 C CA . HIS A 1 162 ? -7.732 -2.565 17.106 1.00 87.44 162 HIS A CA 1
ATOM 1252 C C . HIS A 1 162 ? -8.698 -1.568 16.465 1.00 87.44 162 HIS A C 1
ATOM 1254 O O . HIS A 1 162 ? -8.444 -1.201 15.292 1.00 87.44 162 HIS A O 1
#

Secondary structure (DSSP, 8-state):
--HHHHHHHHHHHHHHHHHHH-HHHHHHHHHHH---HHHHHHHHHHHHHHHHHHHHHHHHHHHHHHHHT--HHHHHHHTT---SSSS-----TT--TTSPPPEETTEEE-TTS-EEEEE---STT-S-EEEEE--HHHHHHHGGGSSSSSEEEE-TTS-B--